Protein AF-A0A380HJV0-F1 (afdb_monomer_lite)

Sequence (53 aa):
MGKHYKYEFKLKVVQEYLNSLLGYRALTKKYEISNKSLIERWVTQYKDFDPKG

Foldseek 3Di:
DDPDDDPVNLVVLLVCVVVDVDDLVNSCVVVVPPDSVSNVVSNVVVVVVPPDD

Radius of gyration: 11.2 Å; chains: 1; bounding box: 27×31×25 Å

pLDDT: mean 79.88, std 12.75, range [40.62, 89.69]

Secondary structure (DSSP, 8-state):
------HHHHHHHHHHHHHS---HHHHHHHTT-S-HHHHHHHHHHHHHT----

Structure (mmCIF, N/CA/C/O backbone):
data_AF-A0A380HJV0-F1
#
_entry.id   AF-A0A380HJV0-F1
#
loop_
_atom_site.group_PDB
_atom_site.id
_atom_site.type_symbol
_atom_site.label_atom_id
_atom_site.label_alt_id
_atom_site.label_comp_id
_atom_site.label_asym_id
_atom_site.label_entity_id
_atom_site.label_seq_id
_atom_site.pdbx_PDB_ins_code
_atom_site.Cartn_x
_atom_site.Cartn_y
_atom_site.Cartn_z
_atom_site.occupancy
_atom_site.B_iso_or_equiv
_atom_site.auth_seq_id
_atom_site.auth_comp_id
_atom_site.auth_asym_id
_atom_site.auth_atom_id
_atom_site.pdbx_PDB_model_num
ATOM 1 N N . MET A 1 1 ? 5.009 -21.652 -11.160 1.00 40.62 1 MET A N 1
ATOM 2 C CA . MET A 1 1 ? 5.101 -21.201 -9.753 1.00 40.62 1 MET A CA 1
ATOM 3 C C . MET A 1 1 ? 4.427 -19.841 -9.648 1.00 40.62 1 MET A C 1
ATOM 5 O O . MET A 1 1 ? 4.960 -18.867 -10.164 1.00 40.62 1 MET A O 1
ATOM 9 N N . GLY A 1 2 ? 3.210 -19.780 -9.104 1.00 47.84 2 GLY A N 1
ATOM 10 C CA . GLY A 1 2 ? 2.494 -18.512 -8.958 1.00 47.84 2 GLY A CA 1
ATOM 11 C C . GLY A 1 2 ? 3.211 -17.630 -7.941 1.00 47.84 2 GLY A C 1
ATOM 12 O O . GLY A 1 2 ? 3.442 -18.067 -6.815 1.00 47.84 2 GLY A O 1
ATOM 13 N N . LYS A 1 3 ? 3.578 -16.402 -8.323 1.00 52.84 3 LYS A N 1
ATOM 14 C CA . LYS A 1 3 ? 4.055 -15.378 -7.383 1.00 52.84 3 LYS A CA 1
ATOM 15 C C . LYS A 1 3 ? 2.876 -14.942 -6.506 1.00 52.84 3 LYS A C 1
ATOM 17 O O . LYS A 1 3 ? 2.272 -13.897 -6.724 1.00 52.84 3 LYS A O 1
ATOM 22 N N . HIS A 1 4 ? 2.500 -15.775 -5.540 1.00 61.72 4 HIS A N 1
ATOM 23 C CA . HIS A 1 4 ? 1.572 -15.380 -4.493 1.00 61.72 4 HIS A CA 1
ATOM 24 C C . HIS A 1 4 ? 2.318 -14.483 -3.513 1.00 61.72 4 HIS A C 1
ATOM 26 O O . HIS A 1 4 ? 3.185 -14.935 -2.765 1.00 61.72 4 HIS A O 1
ATOM 32 N N . TYR A 1 5 ? 1.974 -13.198 -3.510 1.00 67.25 5 TYR A N 1
ATOM 33 C CA . TYR A 1 5 ? 2.370 -12.310 -2.427 1.00 67.25 5 TYR A CA 1
ATOM 34 C C . TYR A 1 5 ? 1.753 -12.833 -1.130 1.00 67.25 5 TYR A C 1
ATOM 36 O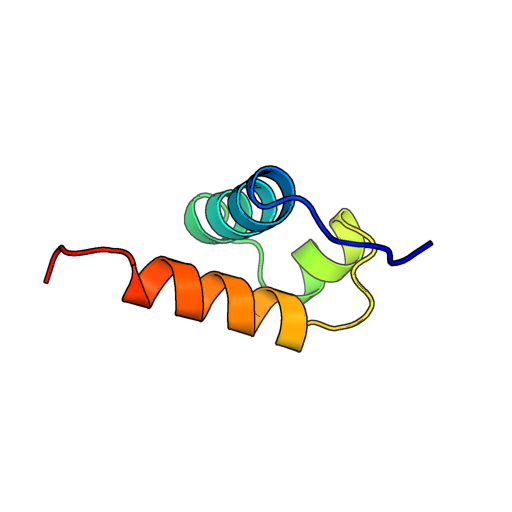 O . TYR A 1 5 ? 0.524 -12.894 -1.010 1.00 67.25 5 TYR A O 1
ATOM 44 N N . LYS A 1 6 ? 2.608 -13.229 -0.179 1.00 79.56 6 LYS A N 1
ATOM 45 C CA . LYS A 1 6 ? 2.181 -13.640 1.161 1.00 79.56 6 LYS A CA 1
ATOM 46 C C . LYS A 1 6 ? 1.341 -12.534 1.791 1.00 79.56 6 LYS A C 1
ATOM 48 O O . LYS A 1 6 ? 1.609 -11.352 1.579 1.00 79.56 6 LYS A O 1
ATOM 53 N N . TYR A 1 7 ? 0.348 -12.927 2.582 1.00 80.12 7 TYR A N 1
ATOM 54 C CA . TYR A 1 7 ? -0.512 -11.991 3.303 1.00 80.12 7 TYR A CA 1
ATOM 55 C C . TYR A 1 7 ? 0.304 -10.981 4.124 1.00 80.12 7 TYR A C 1
ATOM 57 O O . TYR A 1 7 ? 0.066 -9.783 4.023 1.00 80.12 7 TYR A O 1
ATOM 65 N N . GLU A 1 8 ? 1.358 -11.445 4.798 1.00 83.19 8 GLU A N 1
ATOM 66 C CA . GLU A 1 8 ? 2.301 -10.612 5.557 1.00 83.19 8 GLU A CA 1
ATOM 67 C C . GLU A 1 8 ? 2.965 -9.519 4.710 1.00 83.19 8 GLU A C 1
ATOM 69 O O . GLU A 1 8 ? 3.144 -8.395 5.167 1.00 83.19 8 GLU A O 1
ATOM 74 N N . PHE A 1 9 ? 3.300 -9.817 3.451 1.00 86.44 9 PHE A N 1
ATOM 75 C CA . PHE A 1 9 ? 3.886 -8.829 2.547 1.00 86.44 9 PHE A CA 1
ATOM 76 C C . PHE A 1 9 ? 2.867 -7.750 2.178 1.00 86.44 9 PHE A C 1
ATOM 78 O O . PHE A 1 9 ? 3.183 -6.564 2.228 1.00 86.44 9 PHE A O 1
ATOM 85 N N . LYS A 1 10 ? 1.631 -8.153 1.856 1.00 85.94 10 LYS A N 1
ATOM 86 C CA . LYS A 1 10 ? 0.536 -7.215 1.562 1.00 85.94 10 LYS A CA 1
ATOM 87 C C . LYS A 1 10 ? 0.266 -6.310 2.765 1.00 85.94 10 LYS A C 1
ATOM 89 O O . LYS A 1 10 ? 0.216 -5.095 2.609 1.00 85.94 10 LYS A O 1
ATOM 94 N N . LEU A 1 11 ? 0.178 -6.906 3.955 1.00 86.19 11 LEU A N 1
ATOM 95 C CA . LEU A 1 11 ? 0.030 -6.210 5.232 1.00 86.19 11 LEU A CA 1
ATOM 96 C C . LEU A 1 11 ? 1.153 -5.208 5.468 1.00 86.19 11 LEU A C 1
ATOM 98 O O . LEU A 1 11 ? 0.869 -4.062 5.784 1.00 86.19 11 LEU A O 1
ATOM 102 N N . LYS A 1 12 ? 2.413 -5.604 5.258 1.00 88.62 12 LYS A N 1
ATOM 103 C CA . LYS A 1 12 ? 3.566 -4.714 5.427 1.00 88.62 12 LYS A CA 1
ATOM 104 C C . LYS A 1 12 ? 3.467 -3.483 4.525 1.00 88.62 12 LYS A C 1
ATOM 106 O O . LYS A 1 12 ? 3.698 -2.374 4.991 1.00 88.62 12 LYS A O 1
ATOM 111 N N . VAL A 1 13 ? 3.088 -3.668 3.258 1.00 88.31 13 VAL A N 1
ATOM 112 C CA . VAL A 1 13 ? 2.917 -2.558 2.304 1.00 88.31 13 VAL A CA 1
ATOM 113 C C . VAL A 1 13 ? 1.763 -1.640 2.720 1.00 88.31 13 VAL A C 1
ATOM 115 O O . VAL A 1 13 ? 1.903 -0.421 2.660 1.00 88.31 13 VAL A O 1
ATOM 118 N N . VAL A 1 14 ? 0.637 -2.205 3.164 1.00 88.56 14 VAL A N 1
ATOM 119 C CA . VAL A 1 14 ? -0.523 -1.427 3.625 1.00 88.56 14 VAL A CA 1
ATOM 120 C C . VAL A 1 14 ? -0.238 -0.701 4.939 1.00 88.56 1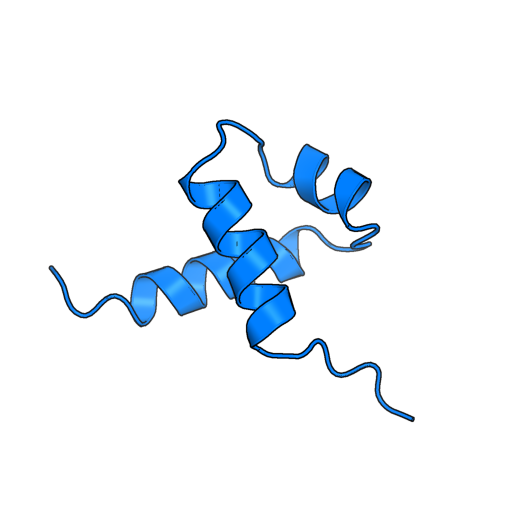4 VAL A C 1
ATOM 122 O O . VAL A 1 14 ? -0.573 0.468 5.071 1.00 88.56 14 VAL A O 1
ATOM 125 N N . GLN A 1 15 ? 0.417 -1.340 5.904 1.00 88.19 15 GLN A N 1
ATOM 126 C CA . GLN A 1 15 ? 0.791 -0.692 7.158 1.00 88.19 15 GLN A CA 1
ATOM 127 C C . GLN A 1 15 ? 1.810 0.422 6.946 1.00 88.19 15 GLN A C 1
ATOM 129 O O . GLN A 1 15 ? 1.697 1.456 7.595 1.00 88.19 15 GLN A O 1
ATOM 134 N N . GLU A 1 16 ? 2.764 0.249 6.028 1.00 89.69 16 GLU A N 1
ATOM 135 C CA . GLU A 1 16 ? 3.683 1.315 5.624 1.00 89.69 16 GLU A CA 1
ATOM 136 C C . GLU A 1 16 ? 2.915 2.474 4.966 1.00 89.69 16 GLU A C 1
ATOM 138 O O . GLU A 1 16 ? 3.198 3.629 5.261 1.00 89.69 16 GLU A O 1
ATOM 143 N N . TYR A 1 17 ? 1.904 2.189 4.135 1.00 88.44 17 TYR A N 1
ATOM 144 C CA . TYR A 1 17 ? 1.007 3.215 3.584 1.00 88.44 17 TYR A CA 1
ATOM 145 C C . TYR A 1 17 ? 0.211 3.963 4.665 1.00 88.44 17 TYR A C 1
ATOM 147 O O . TYR A 1 17 ? -0.022 5.157 4.537 1.00 88.44 17 TYR A O 1
ATOM 155 N N . LEU A 1 18 ? -0.232 3.267 5.715 1.00 84.94 18 LEU A N 1
ATOM 156 C CA . LEU A 1 18 ? -1.031 3.860 6.791 1.00 84.94 18 LEU A CA 1
ATOM 157 C C . LEU A 1 18 ? -0.180 4.619 7.819 1.00 84.94 18 LEU A C 1
ATOM 159 O O . LEU A 1 18 ? -0.636 5.624 8.355 1.00 84.94 18 LEU A O 1
ATOM 163 N N . ASN A 1 19 ? 1.039 4.151 8.102 1.00 86.12 19 ASN A N 1
ATOM 164 C CA . ASN A 1 19 ? 1.956 4.784 9.059 1.00 86.12 19 ASN A CA 1
ATOM 165 C C . ASN A 1 19 ? 2.826 5.871 8.422 1.00 86.12 19 ASN A C 1
ATOM 167 O O . ASN A 1 19 ? 3.312 6.758 9.120 1.00 86.12 19 ASN A O 1
ATOM 171 N N . SER A 1 20 ? 3.069 5.796 7.115 1.00 79.62 20 SER A N 1
ATOM 172 C CA . SER A 1 20 ? 3.925 6.733 6.401 1.00 79.62 20 SER A CA 1
ATOM 173 C C . SER A 1 20 ? 3.096 7.628 5.491 1.00 79.62 20 SER A C 1
ATOM 175 O O . SER A 1 20 ? 2.148 7.186 4.856 1.00 79.62 20 SER A O 1
ATOM 177 N N . LEU A 1 21 ? 3.516 8.880 5.314 1.00 78.50 21 LEU A N 1
ATOM 178 C CA . LEU A 1 21 ? 2.919 9.819 4.349 1.00 78.50 21 LEU A CA 1
ATOM 179 C C . LEU A 1 21 ? 3.265 9.466 2.881 1.00 78.50 21 LEU A C 1
ATOM 181 O O . LEU A 1 21 ? 3.180 10.304 1.981 1.00 78.50 21 LEU A O 1
ATOM 185 N N . LEU A 1 22 ? 3.705 8.231 2.623 1.00 80.56 22 LEU A N 1
ATOM 186 C CA . LEU A 1 22 ? 4.119 7.751 1.312 1.00 80.56 22 LEU A CA 1
ATOM 187 C C . LEU A 1 22 ? 2.893 7.379 0.476 1.00 80.56 22 LEU A C 1
ATOM 189 O O . LEU A 1 22 ? 2.187 6.419 0.761 1.00 80.56 22 LEU A O 1
ATOM 193 N N . GLY A 1 23 ? 2.682 8.098 -0.625 1.00 82.81 23 GLY A N 1
ATOM 194 C CA . GLY A 1 23 ? 1.643 7.747 -1.592 1.00 82.81 23 GLY A CA 1
ATOM 195 C C . GLY A 1 23 ? 1.929 6.439 -2.344 1.00 82.81 23 GLY A C 1
ATOM 196 O O . GLY A 1 23 ? 3.064 5.957 -2.409 1.00 82.81 23 GLY A O 1
ATOM 197 N N . TYR A 1 24 ? 0.906 5.908 -3.023 1.00 85.75 24 TYR A N 1
ATOM 198 C CA . TYR A 1 24 ? 0.976 4.649 -3.781 1.00 85.75 24 TYR A CA 1
ATOM 199 C C . TYR A 1 24 ? 2.174 4.555 -4.735 1.00 85.75 24 TYR A C 1
ATOM 201 O O . TYR A 1 24 ? 2.793 3.502 -4.838 1.00 85.75 24 TYR A O 1
ATOM 209 N N . ARG A 1 25 ? 2.539 5.661 -5.400 1.00 84.69 25 ARG A N 1
ATOM 210 C CA . ARG A 1 25 ? 3.683 5.729 -6.329 1.00 84.69 25 ARG A CA 1
ATOM 211 C C . ARG A 1 25 ? 5.029 5.463 -5.649 1.00 84.69 25 ARG A C 1
ATOM 213 O O . ARG A 1 25 ? 5.897 4.805 -6.226 1.00 84.69 25 ARG A O 1
ATOM 220 N N . ALA A 1 26 ? 5.210 5.981 -4.438 1.00 88.12 26 ALA A N 1
ATOM 221 C CA . ALA A 1 26 ? 6.436 5.779 -3.680 1.00 88.12 26 ALA A CA 1
ATOM 222 C C . ALA A 1 26 ? 6.542 4.322 -3.210 1.00 88.12 26 ALA A C 1
ATOM 224 O O . ALA A 1 26 ? 7.593 3.703 -3.361 1.00 88.12 26 ALA A O 1
ATOM 225 N N . LEU A 1 27 ? 5.428 3.742 -2.753 1.00 87.88 27 LEU A N 1
ATOM 226 C CA . LEU A 1 27 ? 5.360 2.333 -2.363 1.00 87.88 27 LEU A CA 1
ATOM 227 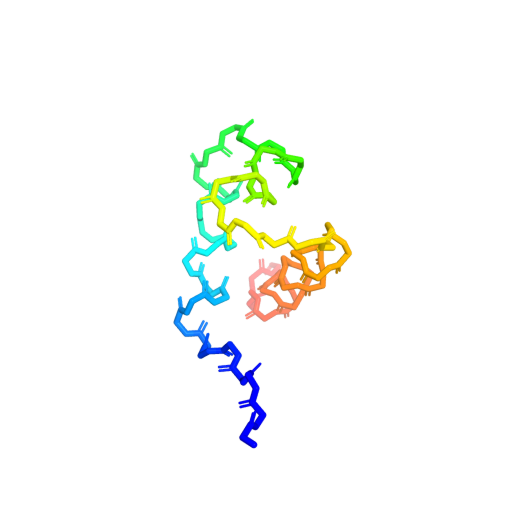C C . LEU A 1 27 ? 5.587 1.394 -3.551 1.00 87.88 27 LEU A C 1
ATOM 229 O O . LEU A 1 27 ? 6.365 0.453 -3.430 1.00 87.88 27 LEU A O 1
ATOM 233 N N . THR A 1 28 ? 5.004 1.676 -4.722 1.00 88.31 28 THR A N 1
ATOM 234 C CA . THR A 1 28 ? 5.271 0.878 -5.930 1.00 88.31 28 THR A CA 1
ATOM 235 C C . THR A 1 28 ? 6.749 0.862 -6.294 1.00 88.31 28 THR A C 1
ATOM 237 O O . THR A 1 28 ? 7.268 -0.180 -6.674 1.00 88.31 28 THR A O 1
ATOM 240 N N . LYS A 1 29 ? 7.451 1.988 -6.124 1.00 88.50 29 LYS A N 1
ATOM 241 C CA . LYS A 1 29 ? 8.888 2.074 -6.405 1.00 88.50 29 LYS A CA 1
ATOM 242 C C . LYS A 1 29 ? 9.730 1.374 -5.331 1.00 88.50 29 LYS A C 1
ATOM 244 O O . LYS A 1 29 ? 10.696 0.709 -5.672 1.00 88.50 29 LYS A O 1
ATOM 249 N N . LYS A 1 30 ? 9.350 1.494 -4.053 1.00 88.44 30 LYS A N 1
ATOM 250 C CA . LYS A 1 30 ? 10.057 0.893 -2.907 1.00 88.44 30 LYS A CA 1
ATOM 251 C C . LYS A 1 30 ? 9.966 -0.635 -2.886 1.00 88.44 30 LYS A C 1
ATOM 253 O O . LYS A 1 30 ? 10.935 -1.297 -2.543 1.00 88.44 30 LYS A O 1
ATOM 258 N N . TYR A 1 31 ? 8.801 -1.176 -3.232 1.00 86.56 31 TYR A N 1
ATOM 259 C CA . TYR A 1 31 ? 8.523 -2.615 -3.214 1.00 86.56 31 TYR A CA 1
ATOM 260 C C . TYR A 1 31 ? 8.555 -3.253 -4.608 1.00 86.56 31 TYR A C 1
ATOM 262 O O . TYR A 1 31 ? 8.141 -4.402 -4.756 1.00 86.56 31 TYR A O 1
ATOM 270 N N . GLU A 1 32 ? 8.987 -2.500 -5.626 1.00 86.31 32 GLU A N 1
ATOM 271 C CA . GLU A 1 32 ? 9.024 -2.924 -7.033 1.00 86.31 32 GLU A CA 1
ATOM 272 C C . GLU A 1 32 ? 7.682 -3.501 -7.523 1.00 86.31 32 GLU A C 1
ATOM 274 O O . GLU A 1 32 ? 7.606 -4.436 -8.322 1.00 86.31 32 GLU A O 1
ATOM 279 N N . ILE A 1 33 ? 6.582 -2.932 -7.026 1.00 84.75 33 ILE A N 1
ATOM 280 C CA . ILE A 1 33 ? 5.231 -3.323 -7.411 1.00 84.75 33 ILE A CA 1
ATOM 281 C C . ILE A 1 33 ? 4.887 -2.574 -8.689 1.00 84.75 33 ILE A C 1
ATOM 283 O O . ILE A 1 33 ? 4.709 -1.360 -8.688 1.00 84.75 33 ILE A O 1
ATOM 287 N N . SER A 1 34 ? 4.739 -3.308 -9.786 1.00 81.38 34 SER A N 1
ATOM 288 C CA . SER A 1 34 ? 4.473 -2.710 -11.097 1.00 81.38 34 SER A CA 1
ATOM 289 C C . SER A 1 34 ? 3.116 -2.007 -11.183 1.00 81.38 34 SER A C 1
ATOM 291 O O . SER A 1 34 ? 2.925 -1.149 -12.038 1.00 81.38 34 SER A O 1
ATOM 293 N N . ASN A 1 35 ? 2.160 -2.364 -10.319 1.00 82.94 35 ASN A N 1
ATOM 294 C CA . ASN A 1 35 ? 0.798 -1.857 -10.405 1.00 82.94 35 ASN A CA 1
ATOM 295 C C . ASN A 1 35 ? 0.321 -1.231 -9.088 1.00 82.94 35 ASN A C 1
ATOM 297 O O . ASN A 1 35 ? 0.113 -1.918 -8.089 1.00 82.94 35 ASN A O 1
ATOM 301 N N . LYS A 1 36 ? 0.081 0.084 -9.109 1.00 84.88 36 LYS A N 1
ATOM 302 C CA . LYS A 1 36 ? -0.479 0.825 -7.969 1.00 84.88 36 LYS A CA 1
ATOM 303 C C . LYS A 1 36 ? -1.871 0.326 -7.571 1.00 84.88 36 LYS A C 1
ATOM 305 O O . LYS A 1 36 ? -2.181 0.314 -6.386 1.00 84.88 36 LYS A O 1
ATOM 310 N N . SER A 1 37 ? -2.671 -0.151 -8.531 1.00 87.06 37 SER A N 1
ATOM 311 C CA . SER A 1 37 ? -4.015 -0.689 -8.277 1.00 87.06 37 SER A CA 1
ATOM 312 C C . SER A 1 37 ? -3.972 -1.952 -7.415 1.00 87.06 37 SER A C 1
ATOM 314 O O . SER A 1 37 ? -4.938 -2.288 -6.740 1.00 87.06 37 SER A O 1
ATOM 316 N N . LEU A 1 38 ? -2.830 -2.644 -7.402 1.00 86.31 38 LEU A N 1
ATOM 317 C CA . LEU A 1 38 ? -2.589 -3.800 -6.546 1.00 86.31 38 LEU A CA 1
ATOM 318 C C . LEU A 1 38 ? -2.454 -3.372 -5.076 1.00 86.31 38 LEU A C 1
ATOM 320 O O . LEU A 1 38 ? -3.056 -3.996 -4.206 1.00 86.31 38 LEU A O 1
ATOM 324 N N . ILE A 1 39 ? -1.742 -2.268 -4.821 1.00 86.88 39 ILE A N 1
ATOM 325 C CA . ILE A 1 39 ? -1.622 -1.661 -3.488 1.00 86.88 39 ILE A CA 1
ATOM 326 C C . ILE A 1 39 ? -2.967 -1.092 -3.042 1.00 86.88 39 ILE A C 1
ATOM 328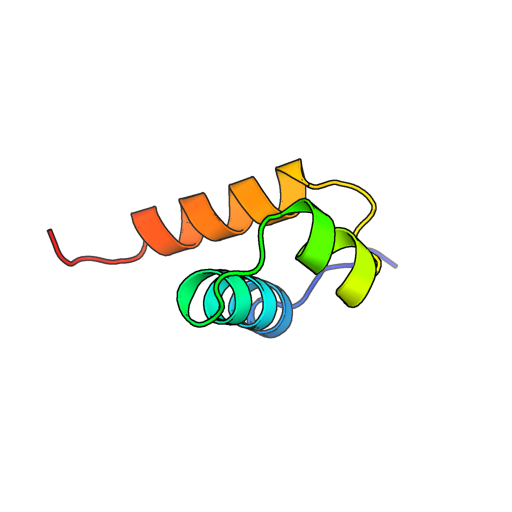 O O . ILE A 1 39 ? -3.391 -1.352 -1.922 1.00 86.88 39 ILE A O 1
ATOM 332 N N . GLU A 1 40 ? -3.662 -0.374 -3.925 1.00 88.19 40 GLU A N 1
ATOM 333 C CA . GLU A 1 40 ? -4.991 0.182 -3.648 1.00 88.19 40 GLU A CA 1
ATOM 334 C C . GLU A 1 40 ? -5.972 -0.916 -3.221 1.00 88.19 40 GLU A C 1
ATOM 336 O O . GLU A 1 40 ? -6.618 -0.797 -2.184 1.00 88.19 40 GLU A O 1
ATOM 341 N N . ARG A 1 41 ? -5.988 -2.052 -3.933 1.00 88.88 41 ARG A N 1
ATOM 342 C CA . ARG A 1 41 ? -6.806 -3.210 -3.557 1.00 88.88 41 ARG A CA 1
ATOM 343 C C . ARG A 1 41 ? -6.448 -3.756 -2.177 1.00 88.88 41 ARG A C 1
ATOM 345 O O . ARG A 1 41 ? -7.352 -4.103 -1.426 1.00 88.88 41 ARG A O 1
ATOM 352 N N . TRP A 1 42 ? -5.166 -3.839 -1.827 1.00 88.69 42 TRP A N 1
ATOM 353 C CA . TRP A 1 42 ? -4.757 -4.298 -0.495 1.00 88.69 42 TRP A CA 1
ATOM 354 C C . TRP A 1 42 ? -5.164 -3.319 0.604 1.00 88.69 42 TRP A C 1
ATOM 356 O O . TRP A 1 42 ? -5.627 -3.759 1.650 1.00 88.69 42 TRP A O 1
ATOM 366 N N . VAL A 1 43 ? -5.036 -2.012 0.359 1.00 86.44 43 VAL A N 1
ATOM 367 C CA . VAL A 1 43 ? -5.466 -0.969 1.299 1.00 86.44 43 VAL A CA 1
ATOM 368 C C . VAL A 1 43 ? -6.979 -1.019 1.494 1.00 86.44 43 VAL A C 1
ATOM 370 O O . VAL A 1 43 ? -7.436 -0.993 2.631 1.00 86.44 43 VAL A O 1
ATOM 373 N N . THR A 1 44 ? -7.755 -1.144 0.415 1.00 87.19 44 THR A N 1
ATOM 374 C CA . THR A 1 44 ? -9.214 -1.287 0.494 1.00 87.19 44 THR A CA 1
ATOM 375 C C . THR A 1 44 ? -9.605 -2.555 1.241 1.00 87.19 44 THR A C 1
ATOM 377 O O . THR A 1 44 ? -10.426 -2.479 2.143 1.00 87.19 44 THR A O 1
ATOM 380 N N . GLN A 1 45 ? -8.982 -3.700 0.938 1.00 85.88 45 GLN A N 1
ATOM 381 C CA . GLN A 1 45 ? -9.240 -4.939 1.678 1.00 85.88 45 GLN A CA 1
ATOM 382 C C . GLN A 1 45 ? -8.899 -4.808 3.162 1.00 85.88 45 GLN A C 1
ATOM 384 O O . GLN A 1 45 ? -9.627 -5.331 3.988 1.00 85.88 45 GLN A O 1
ATOM 389 N N . TYR A 1 46 ? -7.811 -4.121 3.508 1.00 85.50 46 TYR A N 1
ATOM 390 C CA . TYR A 1 46 ? -7.440 -3.897 4.902 1.00 85.50 46 TYR A CA 1
ATOM 391 C C . TYR A 1 46 ? -8.431 -2.975 5.621 1.00 85.50 46 TYR A C 1
ATOM 393 O O . TYR A 1 46 ? -8.777 -3.243 6.762 1.00 85.50 46 TYR A O 1
ATOM 401 N N . LYS A 1 47 ? -8.907 -1.915 4.954 1.00 81.31 47 LYS A N 1
ATOM 402 C CA . LYS A 1 47 ? -9.929 -1.007 5.498 1.00 81.31 47 LYS A CA 1
ATOM 403 C C . LYS A 1 47 ? -11.283 -1.686 5.683 1.00 81.31 47 LYS A C 1
ATOM 405 O O . LYS A 1 47 ? -11.949 -1.412 6.664 1.00 81.31 47 LYS A O 1
ATOM 410 N N . ASP A 1 48 ? -11.671 -2.553 4.754 1.00 80.81 48 ASP A N 1
ATOM 411 C CA . ASP A 1 48 ? -12.902 -3.349 4.843 1.00 80.81 48 ASP A CA 1
ATOM 412 C C . ASP A 1 48 ? -12.822 -4.392 5.970 1.00 80.81 48 ASP A C 1
ATOM 414 O O . ASP A 1 48 ? -13.811 -4.704 6.622 1.00 80.81 48 ASP A O 1
ATOM 418 N N . PHE A 1 49 ? -11.612 -4.895 6.237 1.00 72.56 49 PHE A N 1
ATOM 419 C CA . PHE A 1 49 ? -11.344 -5.828 7.328 1.00 72.56 49 PHE A CA 1
ATOM 420 C C . PHE A 1 49 ? -11.140 -5.146 8.686 1.00 72.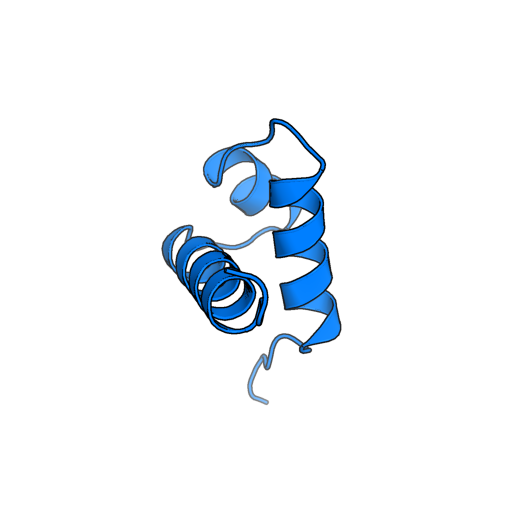56 49 PHE A C 1
ATOM 422 O O . PHE A 1 49 ? -11.025 -5.855 9.685 1.00 72.56 49 PHE A O 1
ATOM 429 N N . ASP A 1 50 ? -11.063 -3.812 8.743 1.00 63.72 50 ASP A N 1
ATOM 430 C CA . ASP A 1 50 ? -11.048 -3.081 10.006 1.00 63.72 50 ASP A CA 1
ATOM 431 C C . ASP A 1 50 ? -12.486 -3.0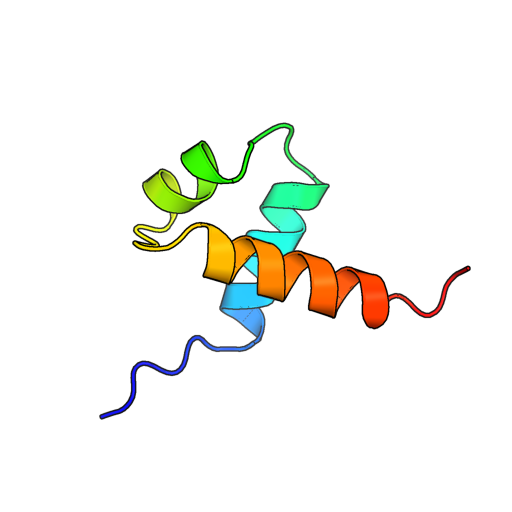69 10.555 1.00 63.72 50 ASP A C 1
ATOM 433 O O . ASP A 1 50 ? -13.342 -2.369 10.015 1.00 63.72 50 ASP A O 1
ATOM 437 N N . PRO A 1 51 ? -12.815 -3.860 11.596 1.00 54.84 51 PRO A N 1
ATOM 438 C CA . PRO A 1 51 ? -14.195 -4.019 12.052 1.00 54.84 51 PRO A CA 1
ATOM 439 C C . PRO A 1 51 ? -14.688 -2.808 12.854 1.00 54.84 51 PRO A C 1
ATOM 441 O O . PRO A 1 51 ? -15.717 -2.903 13.521 1.00 54.84 51 PRO A O 1
ATOM 444 N N . LYS A 1 52 ? -13.933 -1.703 12.870 1.00 48.25 52 LYS A N 1
ATOM 445 C CA . LYS A 1 52 ? -14.212 -0.526 13.686 1.00 48.25 52 LYS A CA 1
ATOM 446 C C . LYS A 1 52 ? -14.588 0.652 12.793 1.00 48.25 52 LYS A C 1
ATOM 448 O O . LYS A 1 52 ? -13.797 1.559 12.539 1.00 48.25 52 LYS A O 1
ATOM 453 N N . GLY A 1 53 ? -15.843 0.615 12.352 1.00 46.34 53 GLY A N 1
ATOM 454 C CA . GLY A 1 53 ? -16.684 1.807 12.460 1.00 46.34 53 GLY A CA 1
ATOM 455 C C . GLY A 1 53 ? -17.018 2.071 13.923 1.00 46.34 53 GLY A C 1
ATOM 456 O O . GLY A 1 53 ? -17.114 1.082 14.686 1.00 46.34 53 GLY A O 1
#

Organism: Staphylococcus saprophyticus (NCBI:txid29385)

InterPro domains:
  IPR010921 Trp repressor/replication initiator [SSF48295] (3-50)
  IPR036388 Winged helix-like DNA-binding domain superfamily [G3DSA:1.10.10.10] (2-53)